Protein AF-A0A644Z937-F1 (afdb_monomer_lite)

Structure (mmCIF, N/CA/C/O backbone):
data_AF-A0A644Z937-F1
#
_entry.id   AF-A0A644Z937-F1
#
loop_
_atom_site.group_PDB
_atom_site.id
_atom_site.type_symbol
_atom_site.label_atom_id
_atom_site.label_alt_id
_atom_site.label_comp_id
_atom_site.label_asym_id
_atom_site.label_entity_id
_atom_site.label_seq_id
_atom_site.pdbx_PDB_ins_code
_atom_site.Cartn_x
_atom_site.Cartn_y
_atom_site.Cartn_z
_atom_site.occupancy
_atom_site.B_iso_or_equiv
_atom_site.auth_seq_id
_atom_site.auth_comp_id
_atom_site.auth_asym_id
_atom_site.auth_atom_id
_atom_site.pdbx_PDB_model_num
ATOM 1 N N . MET A 1 1 ? 5.497 -14.936 5.639 1.00 63.88 1 MET A N 1
ATOM 2 C CA . MET A 1 1 ? 6.958 -14.818 5.425 1.00 63.88 1 MET A CA 1
ATOM 3 C C . MET A 1 1 ? 7.386 -15.350 4.060 1.00 63.88 1 MET A C 1
ATOM 5 O O . MET A 1 1 ? 8.000 -14.589 3.331 1.00 63.88 1 MET A O 1
ATOM 9 N N . VAL A 1 2 ? 6.990 -16.565 3.653 1.00 82.31 2 VAL A N 1
ATOM 10 C CA . VAL A 1 2 ? 7.302 -17.110 2.307 1.00 82.31 2 VAL A CA 1
ATOM 11 C C . VAL A 1 2 ? 6.847 -16.187 1.164 1.00 82.31 2 VAL A C 1
ATOM 13 O O . VAL A 1 2 ? 7.644 -15.855 0.298 1.00 82.31 2 VAL A O 1
ATOM 16 N N . LEU A 1 3 ? 5.605 -15.688 1.210 1.00 84.06 3 LEU A N 1
ATOM 17 C CA . LEU A 1 3 ? 5.072 -14.763 0.193 1.00 84.06 3 LEU A CA 1
ATOM 18 C C . LEU A 1 3 ? 5.856 -13.448 0.082 1.00 84.06 3 LEU A C 1
ATOM 20 O O . LEU A 1 3 ? 6.024 -12.925 -1.012 1.00 84.06 3 LEU A O 1
ATOM 24 N N . PHE A 1 4 ? 6.360 -12.933 1.206 1.00 83.56 4 PHE A N 1
ATOM 25 C CA . PHE A 1 4 ? 7.170 -11.717 1.217 1.00 83.56 4 PHE A CA 1
ATOM 26 C C . PHE A 1 4 ? 8.529 -11.961 0.551 1.00 83.56 4 PHE A C 1
ATOM 28 O O . PHE A 1 4 ? 8.948 -11.175 -0.290 1.00 83.56 4 PHE A O 1
ATOM 35 N N . GLY A 1 5 ? 9.180 -13.089 0.859 1.00 85.44 5 GLY A N 1
ATOM 36 C CA . GLY A 1 5 ? 10.427 -13.485 0.198 1.00 85.44 5 GLY A CA 1
ATOM 37 C C . GLY A 1 5 ? 10.260 -13.681 -1.311 1.00 85.44 5 GLY A C 1
ATOM 38 O O . GLY A 1 5 ? 11.086 -13.203 -2.082 1.00 85.44 5 GLY A O 1
ATOM 39 N N . LEU A 1 6 ? 9.157 -14.306 -1.740 1.00 88.75 6 LEU A N 1
ATOM 40 C CA . LEU A 1 6 ? 8.825 -14.456 -3.161 1.00 88.75 6 LEU A CA 1
ATOM 41 C C . LEU A 1 6 ? 8.582 -13.107 -3.847 1.00 88.75 6 LEU A C 1
ATOM 43 O O . LEU A 1 6 ? 9.070 -12.899 -4.953 1.00 88.75 6 LEU A O 1
ATOM 47 N N . ALA A 1 7 ? 7.879 -12.179 -3.192 1.00 87.75 7 ALA A N 1
ATOM 48 C CA . ALA A 1 7 ? 7.661 -10.838 -3.729 1.00 87.75 7 ALA A CA 1
ATOM 49 C C . ALA A 1 7 ? 8.976 -10.059 -3.872 1.00 87.75 7 ALA A C 1
ATOM 51 O O . ALA A 1 7 ? 9.194 -9.418 -4.894 1.00 87.75 7 ALA A O 1
ATOM 52 N N . VAL A 1 8 ? 9.887 -10.150 -2.898 1.00 89.00 8 VAL A N 1
ATOM 53 C CA . VAL A 1 8 ? 11.214 -9.521 -2.998 1.00 89.00 8 VAL A CA 1
ATOM 54 C C . VAL A 1 8 ? 12.028 -10.139 -4.136 1.00 89.00 8 VAL A C 1
ATOM 56 O O . VAL A 1 8 ? 12.614 -9.403 -4.926 1.00 89.00 8 VAL A O 1
ATOM 59 N N . ALA A 1 9 ? 12.028 -11.468 -4.266 1.00 88.12 9 ALA A N 1
ATOM 60 C CA . ALA A 1 9 ? 12.714 -12.153 -5.361 1.00 88.12 9 ALA A CA 1
ATOM 61 C C . ALA A 1 9 ? 12.158 -11.733 -6.733 1.00 88.12 9 ALA A C 1
ATOM 63 O O . ALA A 1 9 ? 12.929 -11.413 -7.635 1.00 88.12 9 AL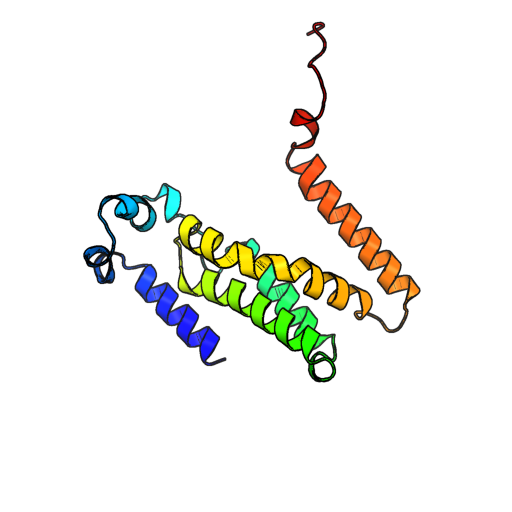A A O 1
ATOM 64 N N . ALA A 1 10 ? 10.830 -11.658 -6.870 1.00 87.25 10 ALA A N 1
ATOM 65 C CA . ALA A 1 10 ? 10.179 -11.138 -8.070 1.00 87.25 10 ALA A CA 1
ATOM 66 C C . ALA A 1 10 ? 10.580 -9.679 -8.346 1.00 87.25 10 ALA A C 1
ATOM 68 O O . ALA A 1 10 ? 10.939 -9.357 -9.474 1.00 87.25 10 ALA A O 1
ATOM 69 N N . GLY A 1 11 ? 10.621 -8.829 -7.316 1.00 85.81 11 GLY A N 1
ATOM 70 C CA . GLY A 1 11 ? 11.067 -7.438 -7.418 1.00 85.81 11 GLY A CA 1
ATOM 71 C C . GLY A 1 11 ? 12.496 -7.293 -7.939 1.00 85.81 11 GLY A C 1
ATOM 72 O O . GLY A 1 11 ? 12.749 -6.427 -8.773 1.00 85.81 11 GLY A O 1
ATOM 73 N N . ILE A 1 12 ? 13.417 -8.163 -7.513 1.00 87.25 12 ILE A N 1
ATOM 74 C CA . ILE A 1 12 ? 14.802 -8.191 -8.014 1.00 87.25 12 ILE A CA 1
ATOM 75 C C . ILE A 1 12 ? 14.836 -8.574 -9.500 1.00 87.25 12 ILE A C 1
ATOM 77 O O . ILE A 1 12 ? 15.520 -7.920 -10.284 1.00 87.25 12 ILE A O 1
ATOM 81 N N . VAL A 1 13 ? 14.073 -9.592 -9.909 1.00 86.31 13 VAL A N 1
ATOM 82 C CA . VAL A 1 13 ? 13.985 -10.013 -11.321 1.00 86.31 13 VAL A CA 1
ATOM 83 C C . VAL A 1 13 ? 13.397 -8.899 -12.189 1.00 86.31 13 VAL A C 1
ATOM 85 O O . VAL A 1 13 ? 13.904 -8.618 -13.273 1.00 86.31 13 VAL A O 1
ATOM 88 N N . VAL A 1 14 ? 12.361 -8.222 -11.698 1.00 86.12 14 VAL A N 1
ATOM 89 C CA . VAL A 1 14 ? 11.676 -7.132 -12.403 1.00 86.12 14 VAL A CA 1
ATOM 90 C C . VAL A 1 14 ? 12.568 -5.890 -12.567 1.00 86.12 14 VAL A C 1
ATOM 92 O O . VAL A 1 14 ? 12.375 -5.110 -13.492 1.00 86.12 14 VAL A O 1
ATOM 95 N N . GLN A 1 15 ? 13.607 -5.714 -11.747 1.00 83.81 15 GLN A N 1
ATOM 96 C CA . GLN A 1 15 ? 14.604 -4.655 -11.966 1.00 83.81 15 GLN A CA 1
ATOM 97 C C . GLN A 1 15 ? 15.530 -4.924 -13.164 1.00 83.81 15 GLN A C 1
ATOM 99 O O . GLN A 1 15 ? 16.238 -4.016 -13.597 1.00 83.81 15 GLN A O 1
ATOM 104 N N . MET A 1 16 ? 15.522 -6.138 -13.725 1.00 86.69 16 MET A N 1
ATOM 105 C CA . MET A 1 16 ? 16.310 -6.529 -14.894 1.00 86.69 16 MET A CA 1
ATOM 106 C C . MET A 1 16 ? 15.403 -6.703 -16.127 1.00 86.69 16 MET A C 1
ATOM 108 O O . MET A 1 16 ? 15.071 -7.833 -16.497 1.00 86.69 16 MET A O 1
ATOM 112 N N . PRO A 1 17 ? 15.017 -5.612 -16.820 1.00 80.25 17 PRO A N 1
ATOM 113 C CA . PRO A 1 17 ? 14.045 -5.667 -17.914 1.00 80.25 17 PRO A CA 1
ATOM 114 C C . PRO A 1 17 ? 14.454 -6.590 -19.068 1.00 80.25 17 PRO A C 1
ATOM 116 O O . PRO A 1 17 ? 13.597 -7.181 -19.724 1.00 80.25 17 PRO A O 1
ATOM 119 N N . GLN A 1 18 ? 15.755 -6.811 -19.274 1.00 82.25 18 GLN A N 1
ATOM 120 C CA . GLN A 1 18 ? 16.261 -7.720 -20.309 1.00 82.25 18 GLN A CA 1
ATOM 121 C C . GLN A 1 18 ? 15.747 -9.165 -20.176 1.00 82.25 18 GLN A C 1
ATOM 123 O O . GLN A 1 18 ? 15.689 -9.881 -21.171 1.00 82.25 18 GLN A O 1
ATOM 128 N N . LEU A 1 19 ? 15.332 -9.592 -18.978 1.00 84.00 19 LEU A N 1
AT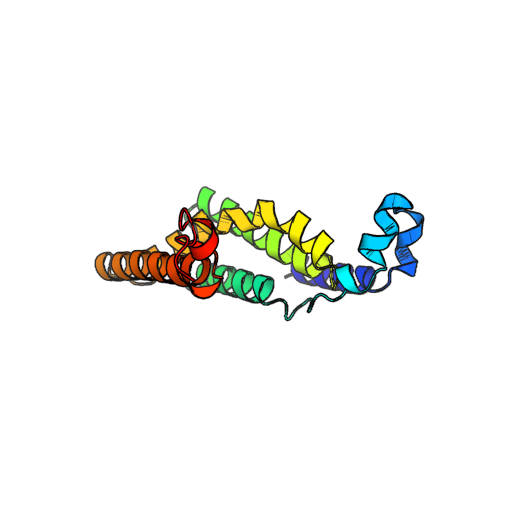OM 129 C CA . LEU A 1 19 ? 14.864 -10.958 -18.727 1.00 84.00 19 LEU A CA 1
ATOM 130 C C . LEU A 1 19 ? 13.433 -11.225 -19.219 1.00 84.00 19 LEU A C 1
ATOM 132 O O . LEU A 1 19 ? 13.078 -12.380 -19.454 1.00 84.00 19 LEU A O 1
ATOM 136 N N . TYR A 1 20 ? 12.601 -10.189 -19.369 1.00 83.94 20 TYR A N 1
ATOM 137 C CA . TYR A 1 20 ? 11.162 -10.354 -19.627 1.00 83.94 20 TYR A CA 1
ATOM 138 C C . TYR A 1 20 ? 10.593 -9.424 -20.705 1.00 83.94 20 TYR A C 1
ATOM 140 O O . TYR A 1 20 ? 9.446 -9.606 -21.111 1.00 83.94 20 TYR A O 1
ATOM 148 N N . LEU A 1 21 ? 11.366 -8.452 -21.205 1.00 82.94 21 LEU A N 1
ATOM 149 C CA . LEU A 1 21 ? 10.907 -7.527 -22.249 1.00 82.94 21 LEU A CA 1
ATOM 150 C C . LEU A 1 21 ? 10.404 -8.233 -23.514 1.00 82.94 21 LEU A C 1
ATOM 152 O O . LEU A 1 21 ? 9.509 -7.716 -24.165 1.00 82.94 21 LEU A O 1
ATOM 156 N N . TRP A 1 22 ? 10.916 -9.427 -23.820 1.00 83.88 22 TRP A N 1
ATOM 157 C CA . TRP A 1 22 ? 10.487 -10.239 -24.963 1.00 83.88 22 TRP A CA 1
ATOM 158 C C . TRP A 1 22 ? 9.018 -10.700 -24.894 1.00 83.88 22 TRP A C 1
ATOM 160 O O . TRP A 1 22 ? 8.441 -11.045 -25.921 1.00 83.88 22 TRP A O 1
ATOM 170 N N . VAL A 1 23 ? 8.406 -10.710 -23.703 1.00 85.88 23 VAL A N 1
ATOM 171 C CA . VAL A 1 23 ? 6.984 -11.057 -23.495 1.00 85.88 23 VAL A CA 1
ATOM 172 C C . VAL A 1 23 ? 6.085 -9.820 -23.572 1.00 85.88 23 VAL A C 1
ATOM 174 O O . VAL A 1 23 ? 4.872 -9.933 -23.753 1.00 85.88 23 VAL A O 1
ATOM 177 N N . VAL A 1 24 ? 6.649 -8.626 -23.394 1.00 83.56 24 VAL A N 1
ATOM 178 C CA . VAL A 1 24 ? 5.882 -7.383 -23.297 1.00 83.56 24 VAL A CA 1
ATOM 179 C C . VAL A 1 24 ? 5.616 -6.847 -24.706 1.00 83.56 24 VAL A C 1
ATOM 181 O O . VAL A 1 24 ? 6.566 -6.643 -25.454 1.00 83.56 24 VAL A O 1
ATOM 184 N N . PRO A 1 25 ? 4.356 -6.554 -25.082 1.00 86.44 25 PRO A N 1
ATOM 185 C CA . PRO A 1 25 ? 4.078 -5.945 -26.378 1.00 86.44 25 PRO A CA 1
ATOM 186 C C . PRO A 1 25 ? 4.790 -4.593 -26.517 1.00 86.44 25 PRO A C 1
ATOM 188 O O . PRO A 1 25 ? 4.756 -3.785 -25.585 1.00 86.44 25 PRO A O 1
ATOM 191 N N . ASP A 1 26 ? 5.352 -4.303 -27.693 1.00 83.06 26 ASP A N 1
ATOM 192 C CA . ASP A 1 26 ? 6.215 -3.131 -27.937 1.00 83.06 26 ASP A CA 1
ATOM 193 C C . ASP A 1 26 ? 5.589 -1.796 -27.509 1.00 83.06 26 ASP A C 1
ATOM 195 O O . ASP A 1 26 ? 6.262 -0.913 -26.977 1.00 83.06 26 ASP A O 1
ATOM 199 N N . ARG A 1 27 ? 4.264 -1.662 -27.653 1.00 84.44 27 ARG A N 1
ATOM 200 C CA . ARG A 1 27 ? 3.510 -0.472 -27.223 1.00 84.44 27 ARG A CA 1
ATOM 201 C C . ARG A 1 27 ? 3.639 -0.184 -25.722 1.00 84.44 27 ARG A C 1
ATOM 203 O O . ARG A 1 27 ? 3.524 0.970 -25.314 1.00 84.44 27 ARG A O 1
ATOM 210 N N . TYR A 1 28 ? 3.846 -1.211 -24.902 1.00 82.62 28 TYR A N 1
ATOM 211 C CA . TYR A 1 28 ? 3.970 -1.098 -23.450 1.00 82.62 28 TYR A CA 1
ATOM 212 C C . TYR A 1 28 ? 5.416 -1.133 -22.959 1.00 82.62 28 TYR A C 1
ATOM 214 O O . TYR A 1 28 ? 5.644 -0.784 -21.803 1.00 82.62 28 TYR A O 1
ATOM 222 N N . ALA A 1 29 ? 6.390 -1.467 -23.812 1.00 81.75 29 ALA A N 1
ATOM 223 C CA . ALA A 1 29 ? 7.810 -1.490 -23.458 1.00 81.75 29 ALA A CA 1
ATOM 224 C C . ALA A 1 29 ? 8.302 -0.205 -22.754 1.00 81.75 29 ALA A C 1
ATOM 226 O O . ALA A 1 29 ? 9.031 -0.332 -21.766 1.00 81.75 29 ALA A O 1
ATOM 227 N N . PRO A 1 30 ? 7.854 1.018 -23.128 1.00 83.44 30 PRO A N 1
ATOM 228 C CA . PRO A 1 30 ? 8.248 2.237 -22.422 1.00 83.44 30 PRO A CA 1
ATOM 229 C C . PRO A 1 30 ? 7.899 2.246 -20.928 1.00 83.44 30 PRO A C 1
ATOM 231 O O . PRO A 1 30 ? 8.638 2.839 -20.151 1.00 83.44 30 PRO A O 1
ATOM 234 N N . TYR A 1 31 ? 6.830 1.567 -20.491 1.00 80.88 31 TYR A N 1
ATOM 235 C CA . TYR A 1 31 ? 6.473 1.475 -19.065 1.00 80.88 31 TYR A CA 1
ATOM 236 C C . TYR A 1 31 ? 7.467 0.648 -18.238 1.00 80.88 31 TYR A C 1
ATOM 238 O O . TYR A 1 31 ? 7.468 0.752 -17.014 1.00 80.88 31 TYR A O 1
ATOM 246 N N . PHE A 1 32 ? 8.302 -0.161 -18.896 1.00 82.44 32 PHE A N 1
ATOM 247 C CA . PHE A 1 32 ? 9.285 -1.041 -18.264 1.00 82.44 32 PHE A CA 1
ATOM 248 C C . PHE A 1 32 ? 10.731 -0.567 -18.473 1.00 82.44 32 PHE A C 1
ATOM 250 O O . PHE A 1 32 ? 11.630 -1.091 -17.823 1.00 82.44 32 PHE A O 1
ATOM 257 N N . THR A 1 33 ? 10.970 0.408 -19.357 1.00 80.88 33 THR A N 1
ATOM 258 C CA . THR A 1 33 ? 12.325 0.869 -19.719 1.00 80.88 33 THR A CA 1
ATOM 259 C C . THR A 1 33 ? 12.556 2.361 -19.522 1.00 80.88 33 THR A C 1
ATOM 261 O O . THR A 1 33 ? 13.693 2.764 -19.285 1.00 80.88 33 THR A O 1
ATOM 264 N N . ASN A 1 34 ? 11.519 3.198 -19.604 1.00 82.12 34 ASN A N 1
ATOM 265 C CA . ASN A 1 34 ? 11.682 4.643 -19.498 1.00 82.12 34 ASN A CA 1
ATOM 266 C C . ASN A 1 34 ? 11.896 5.056 -18.025 1.00 82.12 34 ASN A C 1
ATOM 268 O O . ASN A 1 34 ? 11.019 4.778 -17.200 1.00 82.12 34 ASN A O 1
ATOM 272 N N . PRO A 1 35 ? 12.984 5.787 -17.699 1.00 79.00 35 PRO A N 1
ATOM 273 C CA . PRO A 1 35 ? 13.263 6.295 -16.351 1.00 79.00 35 PRO A CA 1
ATOM 274 C C . PRO A 1 35 ? 12.111 7.076 -15.709 1.00 79.00 35 PRO A C 1
ATOM 276 O O . PRO A 1 35 ? 11.955 7.049 -14.491 1.00 79.00 35 PRO A O 1
ATOM 279 N N . ALA A 1 36 ? 11.264 7.727 -16.512 1.00 77.38 36 ALA A N 1
ATOM 280 C CA . ALA A 1 36 ? 10.081 8.433 -16.021 1.00 77.38 36 ALA A CA 1
ATOM 281 C C . ALA A 1 36 ? 9.054 7.503 -15.341 1.00 77.38 36 ALA A C 1
ATOM 283 O O . ALA A 1 36 ? 8.308 7.949 -14.473 1.00 77.38 36 ALA A O 1
ATOM 284 N N . TYR A 1 37 ? 9.017 6.218 -15.711 1.00 76.12 37 TYR A N 1
ATOM 285 C CA . TYR A 1 37 ? 8.105 5.210 -15.152 1.00 76.12 37 TYR A CA 1
ATOM 286 C C . TYR A 1 37 ? 8.816 4.190 -14.244 1.00 76.12 37 TYR A C 1
ATOM 288 O O . TYR A 1 37 ? 8.159 3.522 -13.440 1.00 76.12 37 TYR A O 1
ATOM 296 N N . THR A 1 38 ? 10.147 4.087 -14.347 1.00 76.44 38 THR A N 1
ATOM 297 C CA . THR A 1 38 ? 10.998 3.148 -13.596 1.00 76.44 38 THR A CA 1
ATOM 298 C C . THR A 1 38 ? 11.834 3.801 -12.487 1.00 76.44 38 THR A C 1
ATOM 300 O O . THR A 1 38 ? 12.671 3.139 -11.882 1.00 76.44 38 THR A O 1
ATOM 303 N N . GLY A 1 39 ? 11.601 5.080 -12.177 1.00 72.81 39 GLY A N 1
ATOM 304 C CA . GLY A 1 39 ? 12.285 5.831 -11.112 1.00 72.81 39 GLY A CA 1
ATOM 305 C C . GLY A 1 39 ? 11.710 5.654 -9.698 1.00 72.81 39 GLY A C 1
ATOM 306 O O . GLY A 1 39 ? 11.902 6.520 -8.845 1.00 72.81 39 GLY A O 1
ATOM 307 N N . GLY A 1 40 ? 10.953 4.586 -9.434 1.00 73.75 40 GLY A N 1
ATOM 308 C CA . GLY A 1 40 ? 10.359 4.340 -8.120 1.00 73.75 40 GLY A CA 1
ATOM 309 C C . GLY A 1 40 ? 11.394 4.001 -7.048 1.00 73.75 40 GLY A C 1
ATOM 310 O O . GLY A 1 40 ? 12.367 3.307 -7.314 1.00 73.75 40 GLY A O 1
ATOM 311 N N . GLN A 1 41 ? 11.139 4.410 -5.802 1.00 81.00 41 GLN A N 1
ATOM 312 C CA . GLN A 1 41 ? 12.012 4.128 -4.650 1.00 81.00 41 GLN A CA 1
ATOM 313 C C . GLN A 1 41 ? 11.859 2.698 -4.073 1.00 81.00 41 GLN A C 1
ATOM 315 O O . GLN A 1 41 ? 12.320 2.429 -2.967 1.00 81.00 41 GLN A O 1
ATOM 320 N N . T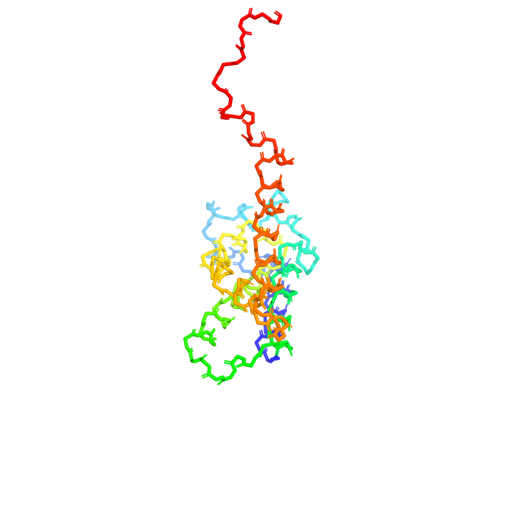RP A 1 42 ? 11.200 1.784 -4.799 1.00 85.38 42 TRP A N 1
ATOM 321 C CA . TRP A 1 42 ? 10.909 0.389 -4.420 1.00 85.38 42 TRP A CA 1
ATOM 322 C C . TRP A 1 42 ? 10.528 0.188 -2.944 1.00 85.38 42 TRP A C 1
ATOM 324 O O . TRP A 1 42 ? 9.408 0.517 -2.562 1.00 85.38 42 TRP A O 1
ATOM 334 N N . LEU A 1 43 ? 11.439 -0.331 -2.109 1.00 85.25 43 LEU A N 1
ATOM 335 C CA . LEU A 1 43 ? 11.195 -0.592 -0.682 1.00 85.25 43 LEU A CA 1
ATOM 336 C C . LEU A 1 43 ? 11.043 0.685 0.153 1.00 85.25 43 LEU A C 1
ATOM 338 O O . LEU A 1 43 ? 10.379 0.664 1.186 1.00 85.25 43 LEU A O 1
ATOM 342 N N . LEU A 1 44 ? 11.637 1.788 -0.297 1.00 84.38 44 LEU A N 1
ATOM 343 C CA . LEU A 1 44 ? 11.517 3.107 0.323 1.00 84.38 44 LEU A CA 1
ATOM 344 C C . LEU A 1 44 ? 10.332 3.904 -0.233 1.00 84.38 44 LEU A C 1
ATOM 346 O O . LEU A 1 44 ? 10.176 5.075 0.098 1.00 84.38 44 LEU A O 1
ATOM 350 N N . ASN A 1 45 ? 9.482 3.290 -1.061 1.00 82.50 45 ASN A N 1
ATOM 351 C CA . ASN A 1 45 ? 8.272 3.942 -1.533 1.00 82.50 45 ASN A CA 1
ATOM 352 C C . ASN A 1 45 ? 7.401 4.350 -0.322 1.00 82.50 45 ASN A C 1
ATOM 354 O O . ASN A 1 45 ? 6.990 3.474 0.446 1.00 82.50 45 ASN A O 1
ATOM 358 N N . PRO A 1 46 ? 7.079 5.646 -0.152 1.00 80.19 46 PRO A N 1
ATOM 359 C CA . PRO A 1 46 ? 6.323 6.128 1.004 1.00 80.19 46 PRO A CA 1
ATOM 360 C C . PRO A 1 46 ? 4.952 5.453 1.130 1.00 80.19 46 PRO A C 1
ATOM 362 O O . PRO A 1 46 ? 4.501 5.174 2.239 1.00 80.19 46 PRO A O 1
ATOM 365 N N . VAL A 1 47 ? 4.321 5.111 0.001 1.00 82.69 47 VAL A N 1
ATOM 366 C CA . VAL A 1 47 ? 3.039 4.396 -0.024 1.00 82.69 47 VAL A CA 1
ATOM 367 C C . VAL A 1 47 ? 3.201 2.976 0.514 1.00 82.69 47 VAL A C 1
ATOM 369 O O . VAL A 1 47 ? 2.395 2.532 1.327 1.00 82.69 47 VAL A O 1
ATOM 372 N N . LEU A 1 48 ? 4.262 2.270 0.114 1.00 85.44 48 LEU A N 1
ATOM 373 C CA . LEU A 1 48 ? 4.539 0.921 0.609 1.00 85.44 48 LEU A CA 1
ATOM 374 C C . LEU A 1 48 ? 4.820 0.935 2.116 1.00 85.44 48 LEU A C 1
ATOM 376 O O . LEU A 1 48 ? 4.291 0.100 2.847 1.00 85.44 48 LEU A O 1
ATOM 380 N N . LEU A 1 49 ? 5.628 1.888 2.584 1.00 84.75 49 LEU A N 1
ATOM 381 C CA . LEU A 1 49 ? 5.959 2.031 4.002 1.00 84.75 49 LEU A CA 1
ATOM 382 C C . LEU A 1 49 ? 4.707 2.276 4.846 1.00 84.75 49 LEU A C 1
ATOM 384 O O . LEU A 1 49 ? 4.525 1.623 5.873 1.00 84.75 49 LEU A O 1
ATOM 388 N N . MET A 1 50 ? 3.821 3.161 4.388 1.00 85.88 50 MET A N 1
ATOM 389 C CA . MET A 1 50 ? 2.534 3.410 5.034 1.00 85.88 50 MET A CA 1
ATOM 390 C C . MET A 1 50 ? 1.677 2.140 5.088 1.00 85.88 50 MET A C 1
ATOM 392 O O . MET A 1 50 ? 1.177 1.786 6.157 1.00 85.88 50 MET A O 1
ATOM 396 N N . GLN A 1 51 ? 1.558 1.412 3.973 1.00 87.12 51 GLN A N 1
ATOM 397 C CA . GLN A 1 51 ? 0.763 0.184 3.930 1.00 87.12 51 GLN A CA 1
ATOM 398 C C . GLN A 1 51 ? 1.305 -0.900 4.863 1.00 87.12 51 GLN A C 1
ATOM 400 O O . GLN A 1 51 ? 0.540 -1.538 5.588 1.00 87.12 51 GLN A O 1
ATOM 405 N N . LEU A 1 52 ? 2.626 -1.086 4.897 1.00 88.94 52 LEU A N 1
ATOM 406 C CA . LEU A 1 52 ? 3.264 -2.029 5.811 1.00 88.94 52 LEU A CA 1
ATOM 407 C C . LEU A 1 52 ? 3.071 -1.607 7.271 1.00 88.94 52 LEU A C 1
ATOM 409 O O . LEU A 1 52 ? 2.804 -2.467 8.108 1.00 88.94 52 LEU A O 1
ATOM 413 N N . LEU A 1 53 ? 3.140 -0.311 7.584 1.00 87.00 53 LEU A N 1
ATOM 414 C CA . LEU A 1 53 ? 2.891 0.202 8.932 1.00 87.00 53 LEU A CA 1
ATOM 415 C C . LEU A 1 53 ? 1.460 -0.105 9.383 1.00 87.00 53 LEU A C 1
ATOM 417 O O . LEU A 1 53 ? 1.273 -0.652 10.469 1.00 87.00 53 LEU A O 1
ATOM 421 N N . ILE A 1 54 ? 0.457 0.177 8.549 1.00 85.38 54 ILE A N 1
ATOM 422 C CA . ILE A 1 54 ? -0.951 -0.113 8.856 1.00 85.38 54 ILE A CA 1
ATOM 423 C C . ILE A 1 54 ? -1.173 -1.625 8.983 1.00 85.38 54 ILE A C 1
ATOM 425 O O . ILE A 1 54 ? -1.845 -2.081 9.912 1.00 85.38 54 ILE A O 1
ATOM 429 N N . PHE A 1 55 ? -0.571 -2.422 8.098 1.00 88.00 55 PHE A N 1
ATOM 430 C CA . PHE A 1 55 ? -0.657 -3.880 8.135 1.00 88.00 55 PHE A CA 1
ATOM 431 C C . PHE A 1 55 ? -0.046 -4.468 9.419 1.00 88.00 55 PHE A C 1
ATOM 433 O O . PHE A 1 55 ? -0.707 -5.204 10.150 1.00 88.00 55 PHE A O 1
ATOM 440 N N . PHE A 1 56 ? 1.196 -4.126 9.759 1.00 86.25 56 PHE A N 1
ATOM 441 C CA . PHE A 1 56 ? 1.822 -4.633 10.982 1.00 86.25 56 PHE A CA 1
ATOM 442 C C . PHE A 1 56 ? 1.181 -4.051 12.245 1.00 86.25 56 PHE A C 1
ATOM 444 O O . PHE A 1 56 ? 0.999 -4.778 13.220 1.00 86.25 56 PHE A O 1
ATOM 451 N N . GLY A 1 57 ? 0.775 -2.780 12.222 1.00 83.44 57 GLY A N 1
ATOM 452 C CA . GLY A 1 57 ? 0.043 -2.147 13.316 1.00 83.44 57 GLY A CA 1
ATOM 453 C C . GLY A 1 57 ? -1.258 -2.885 13.619 1.00 83.44 57 GLY A C 1
ATOM 454 O O . GLY A 1 57 ? -1.514 -3.270 14.760 1.00 83.44 57 GLY A O 1
ATOM 455 N N . THR A 1 58 ? -2.053 -3.193 12.597 1.00 82.44 58 THR A N 1
ATOM 456 C CA . THR A 1 58 ? -3.270 -3.991 12.791 1.00 82.44 58 THR A CA 1
ATOM 457 C C . THR A 1 58 ? -2.964 -5.382 13.325 1.00 82.44 58 THR A C 1
ATOM 459 O O . THR A 1 58 ? -3.621 -5.815 14.272 1.00 82.44 58 THR A O 1
ATOM 462 N N . LEU A 1 59 ? -1.955 -6.068 12.793 1.00 82.88 59 LEU A N 1
ATOM 463 C CA . LEU A 1 59 ? -1.602 -7.419 13.226 1.00 82.88 59 LEU A CA 1
ATOM 464 C C . LEU A 1 59 ? -1.134 -7.485 14.691 1.00 82.88 59 LEU A C 1
ATOM 466 O O . LEU A 1 59 ? -1.424 -8.468 15.371 1.00 82.88 59 LEU A O 1
ATOM 470 N N . LEU A 1 60 ? -0.437 -6.454 15.181 1.00 81.06 60 LEU A N 1
ATOM 471 C CA . LEU A 1 60 ? 0.089 -6.394 16.550 1.00 81.06 60 LEU A CA 1
ATOM 472 C C . LEU A 1 60 ? -0.952 -5.939 17.580 1.00 81.06 60 LEU A C 1
ATOM 474 O O . LEU A 1 60 ? -1.007 -6.493 18.676 1.00 81.06 60 LEU A O 1
ATOM 478 N N . PHE A 1 61 ? -1.769 -4.935 17.249 1.00 74.81 61 PHE A N 1
ATOM 479 C CA . PHE A 1 61 ? -2.661 -4.289 18.220 1.00 74.81 61 PHE A CA 1
ATOM 480 C C . PHE A 1 61 ? -4.111 -4.776 18.160 1.00 74.81 61 PHE A C 1
ATOM 482 O O . PHE A 1 61 ? -4.867 -4.537 19.100 1.00 74.81 61 PHE A O 1
ATOM 489 N N . THR A 1 62 ? -4.525 -5.478 17.099 1.00 71.81 62 THR A N 1
ATOM 490 C CA . THR A 1 62 ? -5.907 -5.964 16.968 1.00 71.81 62 THR A CA 1
ATOM 491 C C . THR A 1 62 ? -5.986 -7.485 16.930 1.00 71.81 62 THR A C 1
ATOM 493 O O . THR A 1 62 ? -5.133 -8.178 16.381 1.00 71.81 62 THR A O 1
ATOM 496 N N . ASN A 1 63 ? -7.047 -8.044 17.518 1.00 67.19 63 ASN A N 1
ATOM 497 C CA . ASN A 1 63 ? -7.263 -9.491 17.567 1.00 67.19 63 ASN A CA 1
ATOM 498 C C . ASN A 1 63 ? -7.945 -9.980 16.273 1.00 67.19 63 ASN A C 1
ATOM 500 O O . ASN A 1 63 ? -9.055 -10.512 16.294 1.00 67.19 63 ASN A O 1
ATOM 504 N N . ILE A 1 64 ? -7.272 -9.762 15.135 1.00 63.09 64 ILE A N 1
ATOM 505 C CA . ILE A 1 64 ? -7.751 -10.026 13.759 1.00 63.09 64 ILE A CA 1
ATOM 506 C C . ILE A 1 64 ? -8.284 -11.451 13.599 1.00 63.09 64 ILE A C 1
ATOM 508 O O . ILE A 1 64 ? -9.208 -11.701 12.833 1.00 63.09 64 ILE A O 1
ATOM 512 N N . ARG A 1 65 ? -7.721 -12.401 14.355 1.00 62.25 65 ARG A N 1
ATOM 513 C CA . ARG A 1 65 ? -8.041 -13.831 14.260 1.00 62.25 65 ARG A CA 1
ATOM 514 C C . ARG A 1 65 ? -9.501 -14.171 14.569 1.00 62.25 65 ARG A C 1
ATOM 516 O O . ARG A 1 65 ? -9.920 -15.268 14.218 1.00 62.25 65 ARG A O 1
ATOM 523 N N . LYS A 1 66 ? -10.250 -13.278 15.223 1.00 66.88 66 LYS A N 1
ATOM 524 C CA . LYS A 1 66 ? -11.639 -13.531 15.630 1.00 66.88 66 LYS A CA 1
ATOM 525 C C . LYS A 1 66 ? -12.684 -13.172 14.570 1.00 66.88 66 LYS A C 1
ATOM 527 O O . LYS A 1 66 ? -13.786 -13.699 14.652 1.00 66.88 66 LYS A O 1
ATOM 532 N N . ASP A 1 67 ? -12.356 -12.320 13.596 1.00 78.88 67 ASP A N 1
ATOM 533 C CA . ASP A 1 67 ? -13.290 -11.885 12.549 1.00 78.88 67 ASP A CA 1
ATOM 534 C C . ASP A 1 67 ? -12.779 -12.304 11.163 1.00 78.88 67 ASP A C 1
ATOM 536 O O . ASP A 1 67 ? -11.766 -11.815 10.657 1.00 78.88 67 ASP A O 1
ATOM 540 N N . GLU A 1 68 ? -13.490 -13.244 10.542 1.00 81.19 68 GLU A N 1
ATOM 541 C CA . GLU A 1 68 ? -13.124 -13.822 9.251 1.00 81.19 68 GLU A CA 1
ATOM 542 C C . GLU A 1 68 ? -13.237 -12.832 8.082 1.00 81.19 68 GLU A C 1
ATOM 544 O O . GLU A 1 68 ? -12.395 -12.845 7.174 1.00 81.19 68 GLU A O 1
ATOM 549 N N . LYS A 1 69 ? -14.227 -11.931 8.112 1.00 83.44 69 LYS A N 1
ATOM 550 C CA . LYS A 1 69 ? -14.397 -10.906 7.073 1.00 83.44 69 LYS A CA 1
ATOM 551 C C . LYS A 1 69 ? -13.266 -9.895 7.160 1.00 83.44 69 LYS A C 1
ATOM 553 O O . LYS A 1 69 ? -12.633 -9.586 6.152 1.00 83.44 69 LYS A O 1
ATOM 558 N N . TYR A 1 70 ? -12.950 -9.458 8.375 1.00 82.94 70 TYR A N 1
ATOM 559 C CA . TYR A 1 70 ? -11.846 -8.537 8.608 1.00 82.94 70 TYR A CA 1
ATOM 560 C C . TYR A 1 70 ? -10.492 -9.145 8.220 1.00 82.94 70 TYR A C 1
ATOM 562 O O . TYR A 1 70 ? -9.693 -8.501 7.542 1.00 82.94 70 TYR A O 1
ATOM 570 N N . ARG A 1 71 ? -10.257 -10.421 8.554 1.00 84.50 71 ARG A N 1
ATOM 571 C CA . ARG A 1 71 ? -9.064 -11.165 8.121 1.00 84.50 71 ARG A CA 1
ATOM 572 C C . ARG A 1 71 ? -8.924 -11.192 6.598 1.00 84.50 71 ARG A C 1
ATOM 574 O O . ARG A 1 71 ? -7.815 -11.068 6.087 1.00 84.50 71 ARG A O 1
ATOM 581 N N . THR A 1 72 ? -10.033 -11.333 5.877 1.00 86.81 72 THR A N 1
ATOM 582 C CA . THR A 1 72 ? -10.034 -11.331 4.408 1.00 86.81 72 THR A CA 1
ATOM 583 C C . THR A 1 72 ? -9.619 -9.968 3.856 1.00 86.81 72 THR A C 1
ATOM 585 O O . THR A 1 72 ? -8.705 -9.903 3.037 1.00 86.81 72 THR A O 1
ATOM 588 N N . TYR A 1 73 ? -10.204 -8.874 4.353 1.00 87.88 73 TYR A N 1
ATOM 589 C CA . TYR A 1 73 ? -9.820 -7.518 3.939 1.00 87.88 73 TYR A CA 1
ATOM 590 C C . TYR A 1 73 ? -8.370 -7.187 4.285 1.00 87.88 73 TYR A C 1
ATOM 592 O O . TYR A 1 73 ? -7.654 -6.614 3.470 1.00 87.88 73 TYR A O 1
ATOM 600 N N . HIS A 1 74 ? -7.911 -7.609 5.458 1.00 87.38 74 HIS A N 1
ATOM 601 C CA . HIS A 1 74 ? -6.533 -7.428 5.894 1.00 87.38 74 HIS A CA 1
ATOM 602 C C . HIS A 1 74 ? -5.529 -8.179 4.996 1.00 87.38 74 HIS A C 1
ATOM 604 O O . HIS A 1 74 ? -4.485 -7.634 4.641 1.00 87.38 74 HIS A O 1
ATOM 610 N N . ASN A 1 75 ? -5.864 -9.395 4.554 1.00 88.50 75 ASN A N 1
ATOM 611 C CA . ASN A 1 75 ? -5.041 -10.153 3.608 1.00 88.50 75 ASN A CA 1
ATOM 612 C C . ASN A 1 75 ? -5.052 -9.548 2.195 1.00 88.50 75 ASN A C 1
ATOM 614 O O . ASN A 1 75 ? -4.014 -9.526 1.537 1.00 88.50 75 ASN A O 1
ATOM 618 N N . LEU A 1 76 ? -6.201 -9.047 1.727 1.00 89.06 76 LEU A N 1
ATOM 619 C CA . LEU A 1 76 ? -6.294 -8.332 0.447 1.00 89.06 76 LEU A CA 1
ATOM 620 C C . LEU A 1 76 ? -5.464 -7.047 0.472 1.00 89.06 76 LEU A C 1
ATOM 622 O O . LEU A 1 76 ? -4.751 -6.758 -0.484 1.00 89.06 76 LEU A O 1
ATOM 626 N N . TYR A 1 77 ? -5.483 -6.326 1.591 1.00 89.50 77 TYR A N 1
ATOM 627 C CA . TYR A 1 77 ? -4.636 -5.157 1.792 1.00 89.50 77 TYR A CA 1
ATOM 628 C C . TYR A 1 77 ? -3.143 -5.515 1.760 1.00 89.50 77 TYR A C 1
ATOM 630 O O . TYR A 1 77 ? -2.360 -4.851 1.087 1.00 89.50 77 TYR A O 1
ATOM 638 N N . PHE A 1 78 ? -2.744 -6.625 2.392 1.00 89.94 78 PHE A N 1
ATOM 639 C CA . PHE A 1 78 ? -1.365 -7.120 2.317 1.00 89.94 78 PHE A CA 1
ATOM 640 C C . PHE A 1 78 ? -0.926 -7.463 0.891 1.00 89.94 78 PHE A C 1
ATOM 642 O O . PHE A 1 78 ? 0.228 -7.248 0.517 1.00 89.94 78 PHE A O 1
ATOM 649 N N . LEU A 1 79 ? -1.848 -7.977 0.075 1.00 89.44 79 LEU A N 1
ATOM 650 C CA . LEU A 1 79 ? -1.585 -8.291 -1.324 1.00 89.44 79 LEU A CA 1
ATOM 651 C C . LEU A 1 79 ? -1.238 -7.028 -2.129 1.00 89.44 79 LEU A C 1
ATOM 653 O O . LEU A 1 79 ? -0.358 -7.096 -2.985 1.00 89.44 79 LEU A O 1
ATOM 657 N N . ALA A 1 80 ? -1.820 -5.869 -1.797 1.00 88.25 80 ALA A N 1
ATOM 658 C CA . ALA A 1 80 ? -1.431 -4.580 -2.380 1.00 88.25 80 ALA A CA 1
ATOM 659 C C . ALA A 1 80 ? 0.062 -4.282 -2.162 1.00 88.25 80 ALA A C 1
ATOM 661 O O . ALA A 1 80 ? 0.778 -3.932 -3.102 1.00 88.25 80 ALA A O 1
ATOM 662 N N . SER A 1 81 ? 0.547 -4.485 -0.934 1.00 89.88 81 SER A N 1
ATOM 663 C CA . SER A 1 81 ? 1.951 -4.271 -0.580 1.00 89.88 81 SER A CA 1
ATOM 664 C C . SER A 1 81 ? 2.875 -5.293 -1.241 1.00 89.88 81 SER A C 1
ATOM 666 O O . SER A 1 81 ? 3.958 -4.935 -1.698 1.00 89.88 81 SER A O 1
ATOM 668 N N . LEU A 1 82 ? 2.447 -6.555 -1.357 1.00 90.44 82 LEU A N 1
ATOM 669 C CA . LEU A 1 82 ? 3.210 -7.581 -2.077 1.00 90.44 82 LEU A CA 1
ATOM 670 C C . LEU A 1 82 ? 3.355 -7.249 -3.564 1.00 90.44 82 LEU A C 1
ATOM 672 O O . LEU A 1 82 ? 4.439 -7.434 -4.107 1.00 90.44 82 LEU A O 1
ATOM 676 N N . ILE A 1 83 ? 2.305 -6.731 -4.208 1.00 87.88 83 ILE A N 1
ATOM 677 C CA . ILE A 1 83 ? 2.365 -6.262 -5.600 1.00 87.88 83 ILE A CA 1
ATOM 678 C C . ILE A 1 83 ? 3.380 -5.120 -5.724 1.00 87.88 83 ILE A C 1
ATOM 680 O O . ILE A 1 83 ? 4.262 -5.181 -6.575 1.00 87.88 83 ILE A O 1
ATOM 684 N N . LEU A 1 84 ? 3.319 -4.110 -4.852 1.00 87.50 84 LEU A N 1
ATOM 685 C CA . LEU A 1 84 ? 4.279 -2.997 -4.858 1.00 87.50 84 LEU A CA 1
ATOM 686 C C . LEU A 1 84 ? 5.733 -3.466 -4.694 1.00 87.50 84 LEU A C 1
ATOM 688 O O . LEU A 1 84 ? 6.619 -2.961 -5.379 1.00 87.50 84 LEU A O 1
ATOM 692 N N . ILE A 1 85 ? 5.980 -4.461 -3.838 1.00 90.00 85 ILE A N 1
ATOM 693 C CA . ILE A 1 85 ? 7.311 -5.061 -3.671 1.00 90.00 85 ILE A CA 1
ATOM 694 C C . ILE A 1 85 ? 7.711 -5.864 -4.917 1.00 90.00 85 ILE A C 1
ATOM 696 O O . ILE A 1 85 ? 8.841 -5.736 -5.387 1.00 90.00 85 ILE A O 1
ATOM 700 N N . ALA A 1 86 ? 6.801 -6.662 -5.476 1.00 88.19 86 ALA A N 1
ATOM 701 C CA . ALA A 1 86 ? 7.061 -7.504 -6.642 1.00 88.19 86 ALA A CA 1
ATOM 702 C C . ALA A 1 86 ? 7.349 -6.703 -7.918 1.00 88.19 86 ALA A C 1
ATOM 704 O O . ALA A 1 86 ? 8.108 -7.166 -8.763 1.00 88.19 86 ALA A O 1
ATOM 705 N N . PHE A 1 87 ? 6.787 -5.501 -8.054 1.00 87.88 87 PHE A N 1
ATOM 706 C CA . PHE A 1 87 ? 7.023 -4.634 -9.210 1.00 87.88 87 PHE A CA 1
ATOM 707 C C . PHE A 1 87 ? 8.208 -3.672 -9.050 1.00 87.88 87 PHE A C 1
ATOM 709 O O . PHE A 1 87 ? 8.467 -2.871 -9.947 1.00 87.88 87 PHE A O 1
ATOM 716 N N . GLY A 1 88 ? 8.994 -3.780 -7.976 1.00 84.56 88 GLY A N 1
ATOM 717 C CA . GLY A 1 88 ? 10.315 -3.158 -7.948 1.00 84.56 88 GLY A CA 1
ATOM 718 C C . GLY A 1 88 ? 10.279 -1.629 -8.058 1.00 84.56 88 GLY A C 1
ATOM 719 O O . GLY A 1 88 ? 9.485 -0.937 -7.417 1.00 84.56 88 GLY A O 1
ATOM 720 N N . ASN A 1 89 ? 11.143 -1.112 -8.934 1.00 84.12 89 ASN A N 1
ATOM 721 C CA . ASN A 1 89 ? 11.223 0.312 -9.260 1.00 84.12 89 ASN A CA 1
ATOM 722 C C . ASN A 1 89 ? 10.150 0.767 -10.273 1.00 84.12 89 ASN A C 1
ATOM 724 O O . ASN A 1 89 ? 10.078 1.958 -10.584 1.00 84.12 89 ASN A O 1
ATOM 728 N N . LEU A 1 90 ? 9.300 -0.131 -10.794 1.00 84.44 90 LEU A N 1
ATOM 729 C CA . LEU A 1 90 ? 8.244 0.220 -11.751 1.00 84.44 90 LEU A CA 1
ATOM 730 C C . LEU A 1 90 ? 7.054 0.846 -11.024 1.00 84.44 90 LEU A C 1
ATOM 732 O O . LEU A 1 90 ? 5.987 0.242 -10.886 1.00 84.44 90 LEU A O 1
ATOM 736 N N . ALA A 1 91 ? 7.236 2.086 -10.575 1.00 77.81 91 ALA A N 1
ATOM 737 C CA . ALA A 1 91 ? 6.262 2.829 -9.785 1.00 77.81 91 ALA A CA 1
ATOM 738 C C . ALA A 1 91 ? 4.886 2.894 -10.461 1.00 77.81 91 ALA A C 1
ATOM 740 O O . ALA A 1 91 ? 3.862 2.713 -9.806 1.00 77.81 91 ALA A O 1
ATOM 741 N N . THR A 1 92 ? 4.845 3.111 -11.778 1.00 82.19 92 THR A N 1
ATOM 742 C CA . THR A 1 92 ? 3.581 3.250 -12.512 1.00 82.19 92 THR A CA 1
ATOM 743 C C . THR A 1 92 ? 2.841 1.924 -12.666 1.00 82.19 92 THR A C 1
ATOM 745 O O . THR A 1 92 ? 1.625 1.885 -12.484 1.00 82.19 92 THR A O 1
ATOM 748 N N . VAL A 1 93 ? 3.547 0.837 -12.989 1.00 84.75 93 VAL A N 1
ATOM 749 C CA . VAL A 1 93 ? 2.930 -0.489 -13.170 1.00 84.75 93 VAL A CA 1
ATOM 750 C C . VAL A 1 93 ? 2.516 -1.059 -11.816 1.00 84.75 93 VAL A C 1
ATOM 752 O O . VAL A 1 93 ? 1.350 -1.405 -11.630 1.00 84.75 93 VAL A O 1
ATOM 755 N N . GLY A 1 94 ? 3.437 -1.064 -10.849 1.00 84.44 94 GLY A N 1
ATOM 756 C CA . GLY A 1 94 ? 3.176 -1.519 -9.488 1.00 84.44 94 GLY A CA 1
ATOM 757 C C . GLY A 1 94 ? 2.053 -0.728 -8.825 1.00 84.44 94 GLY A C 1
ATOM 758 O O . GLY A 1 94 ? 1.119 -1.330 -8.306 1.00 84.44 94 GLY A O 1
ATOM 759 N N . GLY A 1 95 ? 2.076 0.604 -8.932 1.00 83.94 95 GLY A N 1
ATOM 760 C CA . GLY A 1 95 ? 1.056 1.475 -8.344 1.00 83.94 95 GLY A CA 1
ATOM 761 C C . GLY A 1 95 ? -0.346 1.259 -8.918 1.00 83.94 95 GLY A C 1
ATOM 762 O O . GLY A 1 95 ? -1.320 1.217 -8.166 1.00 83.94 95 GLY A O 1
ATOM 763 N N . ARG A 1 96 ? -0.469 1.067 -10.239 1.00 87.19 96 ARG A N 1
ATOM 764 C CA . ARG A 1 96 ? -1.764 0.806 -10.895 1.00 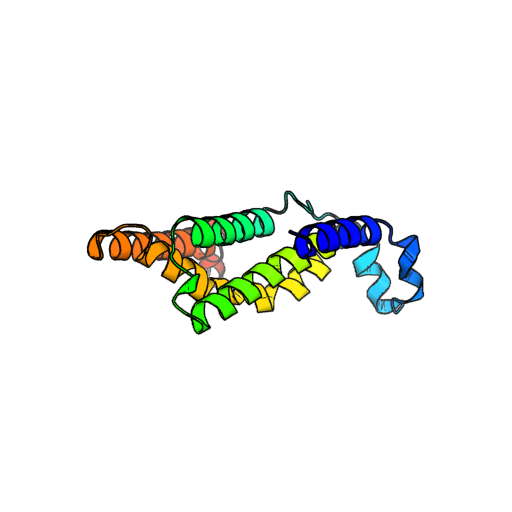87.19 96 ARG A CA 1
ATOM 765 C C . ARG A 1 96 ? -2.325 -0.575 -10.576 1.00 87.19 96 ARG A C 1
ATOM 767 O O . ARG A 1 96 ? -3.538 -0.726 -10.500 1.00 87.19 96 ARG A O 1
ATOM 774 N N . LEU A 1 97 ? -1.460 -1.571 -10.396 1.00 87.56 97 LEU A N 1
ATOM 775 C CA . LEU A 1 97 ? -1.878 -2.922 -10.022 1.00 87.56 97 LEU A CA 1
ATOM 776 C C . LEU A 1 97 ? -2.196 -3.035 -8.529 1.00 87.56 97 LEU A C 1
ATOM 778 O O . LEU A 1 97 ? -3.076 -3.803 -8.151 1.00 87.56 97 LEU A O 1
ATOM 782 N N . SER A 1 98 ? -1.514 -2.268 -7.675 1.00 87.62 98 SER A N 1
ATOM 783 C CA . SER A 1 98 ? -1.751 -2.286 -6.231 1.00 87.62 98 SER A CA 1
ATOM 784 C C . SER A 1 98 ? -2.963 -1.463 -5.807 1.00 87.62 98 SER A C 1
ATOM 786 O O . SER A 1 98 ? -3.558 -1.764 -4.776 1.00 87.62 98 SER A O 1
ATOM 788 N N . SER A 1 99 ? -3.335 -0.418 -6.556 1.00 86.56 99 SER A N 1
ATOM 789 C CA . SER A 1 99 ? -4.367 0.536 -6.130 1.00 86.56 99 SER A CA 1
ATOM 790 C C . SER A 1 99 ? -5.742 -0.082 -5.824 1.00 86.56 99 SER A C 1
ATOM 792 O O . SER A 1 99 ? -6.302 0.301 -4.797 1.00 86.56 99 SER A O 1
ATOM 794 N N . PRO A 1 100 ? -6.275 -1.076 -6.571 1.00 87.06 100 PRO A N 1
ATOM 795 C CA . PRO A 1 100 ? -7.577 -1.673 -6.248 1.00 87.06 100 PRO A CA 1
ATOM 796 C C . PRO A 1 100 ? -7.550 -2.504 -4.960 1.00 87.06 100 PRO A C 1
ATOM 798 O O . PRO A 1 100 ? -8.571 -2.704 -4.314 1.00 87.06 100 PRO A O 1
ATOM 801 N N . PHE A 1 101 ? -6.378 -3.012 -4.577 1.00 86.81 101 PHE A N 1
ATOM 802 C CA . PHE A 1 101 ? -6.200 -3.727 -3.316 1.00 86.81 101 PHE A CA 1
ATOM 803 C C . PHE A 1 101 ? -5.912 -2.755 -2.165 1.00 86.81 101 PHE A C 1
ATOM 805 O O . PHE A 1 101 ? -6.341 -2.978 -1.034 1.00 86.81 101 PHE A O 1
ATOM 812 N N . ALA A 1 102 ? -5.246 -1.636 -2.455 1.00 86.94 102 ALA A N 1
ATOM 813 C CA . ALA A 1 102 ? -4.993 -0.576 -1.489 1.00 86.94 102 ALA A CA 1
ATOM 814 C C . ALA A 1 102 ? -6.291 0.095 -1.009 1.00 86.94 102 ALA A C 1
ATOM 816 O O . ALA A 1 102 ? -6.348 0.533 0.132 1.00 86.94 102 ALA A O 1
ATOM 817 N N . THR A 1 103 ? -7.372 0.112 -1.797 1.00 87.50 103 THR A N 1
ATOM 818 C CA . THR A 1 103 ? -8.660 0.680 -1.348 1.00 87.50 103 THR A CA 1
ATOM 819 C C . THR A 1 103 ? -9.275 -0.053 -0.154 1.00 87.50 103 THR A C 1
ATOM 821 O O . THR A 1 103 ? -10.064 0.543 0.578 1.00 87.50 103 THR A O 1
ATOM 824 N N . TYR A 1 104 ? -8.891 -1.309 0.116 1.00 86.38 104 TYR A N 1
ATOM 825 C CA . TYR A 1 104 ? -9.307 -2.008 1.340 1.00 86.38 104 TYR A CA 1
ATOM 826 C C . TYR A 1 104 ? -8.758 -1.359 2.623 1.00 86.38 104 TYR A C 1
ATOM 828 O O . TYR A 1 104 ? -9.254 -1.655 3.713 1.00 86.38 104 TYR A O 1
ATOM 836 N N . GLU A 1 105 ? -7.813 -0.419 2.515 1.00 83.94 105 GLU A N 1
ATOM 837 C CA . GLU A 1 105 ? -7.366 0.442 3.616 1.00 83.94 105 GLU A CA 1
ATOM 838 C C . GLU A 1 105 ? -8.526 1.147 4.315 1.00 83.94 105 GLU A C 1
ATOM 840 O O . GLU A 1 105 ? -8.522 1.265 5.538 1.00 83.94 105 GLU A O 1
ATOM 845 N N . MET A 1 106 ? -9.565 1.529 3.565 1.00 84.12 106 MET A N 1
ATOM 846 C CA . MET A 1 106 ? -10.763 2.175 4.106 1.00 84.12 106 MET A CA 1
ATOM 847 C C . MET A 1 106 ? -11.498 1.307 5.137 1.00 84.12 106 MET A C 1
ATOM 849 O O . MET A 1 106 ? -12.256 1.834 5.943 1.00 84.12 106 MET A O 1
ATOM 853 N N . PHE A 1 107 ? -11.273 -0.009 5.148 1.00 85.25 107 PHE A N 1
ATOM 854 C CA . PHE A 1 107 ? -11.806 -0.912 6.171 1.00 85.25 107 PHE A CA 1
ATOM 855 C C . PHE A 1 107 ? -10.761 -1.253 7.236 1.00 85.25 107 PHE A C 1
ATOM 857 O O . PHE A 1 107 ? -11.085 -1.336 8.421 1.00 85.25 107 PHE A O 1
ATOM 864 N N . VAL A 1 108 ? -9.505 -1.439 6.828 1.00 85.19 108 VAL A N 1
ATOM 865 C CA . VAL A 1 108 ? -8.411 -1.870 7.709 1.00 85.19 108 VAL A CA 1
ATOM 866 C C . VAL A 1 108 ? -7.966 -0.748 8.654 1.00 85.19 108 VAL A C 1
ATOM 868 O O . VAL A 1 108 ? -7.846 -0.975 9.859 1.00 85.19 108 VAL A O 1
ATOM 871 N N . ALA A 1 109 ? -7.778 0.474 8.151 1.00 84.38 109 ALA A N 1
ATOM 872 C CA . ALA A 1 109 ? -7.288 1.600 8.944 1.00 84.38 109 ALA A CA 1
ATOM 873 C C . ALA A 1 109 ? -8.310 2.108 9.983 1.00 84.38 109 ALA A C 1
ATOM 875 O O . ALA A 1 109 ? -7.929 2.288 11.141 1.00 84.38 109 ALA A O 1
ATOM 876 N N . PRO A 1 110 ? -9.615 2.268 9.683 1.00 83.12 110 PRO A N 1
ATOM 877 C CA . PRO A 1 110 ? -10.574 2.650 10.720 1.00 83.12 110 PRO A CA 1
ATOM 878 C C . PRO A 1 110 ? -10.745 1.567 11.782 1.00 83.12 110 PRO A C 1
ATOM 880 O O . PRO A 1 110 ? -10.812 1.877 12.968 1.00 83.12 110 PRO A O 1
ATOM 883 N N . TYR A 1 111 ? -10.753 0.289 11.392 1.00 82.56 111 TYR A N 1
ATOM 884 C CA . TYR A 1 111 ? -10.845 -0.809 12.354 1.00 82.56 111 TYR A CA 1
ATOM 885 C C . TYR A 1 111 ? -9.630 -0.861 13.287 1.00 82.56 111 TYR A C 1
ATOM 887 O O . TYR A 1 111 ? -9.788 -1.129 14.480 1.00 82.56 111 TYR A O 1
ATOM 895 N N . PHE A 1 112 ? -8.432 -0.573 12.768 1.00 83.00 112 PHE A N 1
ATOM 896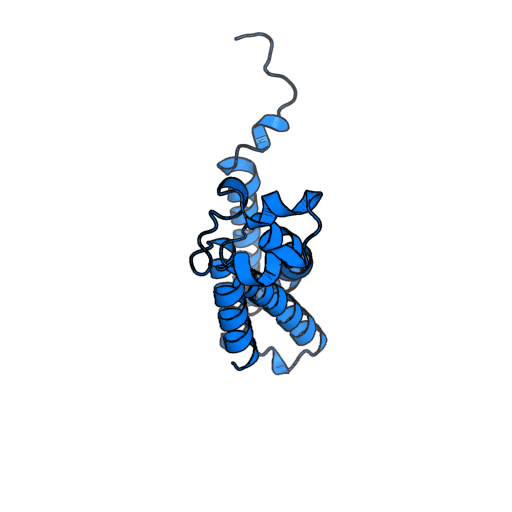 C CA . PHE A 1 112 ? -7.223 -0.396 13.571 1.00 83.00 112 PHE A CA 1
ATOM 897 C C . PHE A 1 112 ? -7.419 0.670 14.648 1.00 83.00 112 PHE A C 1
ATOM 899 O O . PHE A 1 112 ? -7.270 0.392 15.837 1.00 83.00 112 PHE A O 1
ATOM 906 N N . ILE A 1 113 ? -7.797 1.880 14.229 1.00 84.00 113 ILE A N 1
ATOM 907 C CA . ILE A 1 113 ? -7.916 3.047 15.106 1.00 84.00 113 ILE A CA 1
ATOM 908 C C . ILE A 1 113 ? -9.022 2.824 16.143 1.00 84.00 113 ILE A C 1
ATOM 910 O O . ILE A 1 113 ? -8.832 3.083 17.331 1.00 84.00 113 ILE A O 1
ATOM 914 N N . LEU A 1 114 ? -10.159 2.266 15.719 1.00 83.88 114 LEU A N 1
ATOM 915 C CA . LEU A 1 114 ? -11.309 1.988 16.581 1.00 83.88 114 LEU A CA 1
ATOM 916 C C . LEU A 1 114 ? -11.035 0.934 17.659 1.00 83.88 114 LEU A C 1
ATOM 918 O O . LEU A 1 114 ? -11.740 0.912 18.669 1.00 83.88 114 LEU A O 1
ATOM 922 N N . ASN A 1 115 ? -10.015 0.097 17.476 1.00 81.00 115 ASN A N 1
ATOM 923 C CA . ASN A 1 115 ? -9.615 -0.944 18.422 1.00 81.00 115 ASN A CA 1
ATOM 924 C C . ASN A 1 115 ? -8.235 -0.695 19.050 1.00 81.00 115 ASN A C 1
ATOM 926 O O . ASN A 1 115 ? -7.713 -1.579 19.727 1.00 81.00 115 ASN A O 1
ATOM 930 N N . PHE A 1 116 ? -7.649 0.491 18.854 1.00 77.88 116 PHE A N 1
ATOM 931 C CA . PHE A 1 116 ? -6.301 0.798 19.330 1.00 77.88 116 PHE A CA 1
ATOM 932 C C . PHE A 1 116 ? -6.216 0.852 20.863 1.00 77.88 116 PHE A C 1
ATOM 934 O O . PHE A 1 116 ? -5.271 0.336 21.458 1.00 77.88 116 PHE A O 1
ATOM 941 N N . THR A 1 117 ? -7.225 1.428 21.527 1.00 79.88 117 THR A N 1
ATOM 942 C CA . THR A 1 117 ? -7.323 1.447 22.997 1.00 79.88 117 THR A CA 1
ATOM 943 C C . THR A 1 117 ? -8.588 0.752 23.507 1.00 79.88 117 THR A C 1
ATOM 945 O O . THR A 1 117 ? -9.522 0.487 22.753 1.00 79.88 117 THR A O 1
ATOM 948 N N . LYS A 1 118 ? -8.667 0.479 24.818 1.00 79.19 118 LYS A N 1
ATOM 949 C CA . LYS A 1 118 ? -9.893 -0.056 25.448 1.00 79.19 118 LYS A CA 1
ATOM 950 C C . LYS A 1 118 ? -11.027 0.978 25.530 1.00 79.19 118 LYS A C 1
ATOM 952 O O . LYS A 1 118 ? -12.178 0.597 25.734 1.00 79.19 118 LYS A O 1
ATOM 957 N N . ASN A 1 119 ? -10.719 2.273 25.412 1.00 86.56 119 ASN A N 1
ATOM 958 C CA . ASN A 1 119 ? -11.694 3.347 25.572 1.00 86.56 119 ASN A CA 1
ATOM 959 C C . ASN A 1 119 ? -12.293 3.748 24.216 1.00 86.56 119 ASN A C 1
ATOM 961 O O . ASN A 1 119 ? -11.632 4.362 23.378 1.00 86.56 119 ASN A O 1
ATOM 965 N N . LYS A 1 120 ? -13.582 3.447 24.028 1.00 83.81 120 LYS A N 1
ATOM 966 C CA . LYS A 1 120 ? -14.303 3.707 22.774 1.00 83.81 120 LYS A CA 1
ATOM 967 C C . LYS A 1 120 ? -14.379 5.193 22.409 1.00 83.81 120 LYS A C 1
ATOM 969 O O . LYS A 1 120 ? -14.296 5.516 21.230 1.00 83.81 120 LYS A O 1
ATOM 974 N N . MET A 1 121 ? -14.499 6.091 23.391 1.00 84.81 121 MET A N 1
ATOM 975 C CA . MET A 1 121 ? -14.584 7.537 23.129 1.00 84.81 121 MET A CA 1
ATOM 976 C C . MET A 1 121 ? -13.254 8.094 22.622 1.00 84.81 121 MET A C 1
ATOM 978 O O . MET A 1 121 ? -13.228 8.875 21.677 1.00 84.81 121 MET A O 1
ATOM 982 N N . VAL A 1 122 ? -12.143 7.637 23.202 1.00 85.81 122 VAL A N 1
ATOM 983 C CA . VAL A 1 122 ? -10.795 8.023 22.764 1.00 85.81 122 VAL A CA 1
ATOM 984 C C . VAL A 1 122 ? -10.531 7.531 21.341 1.00 85.81 122 VAL A C 1
ATOM 986 O O . VAL A 1 122 ? -10.063 8.295 20.502 1.00 85.81 122 VAL A O 1
ATOM 989 N N . ASN A 1 123 ? -10.906 6.288 21.032 1.00 85.69 123 ASN A N 1
ATOM 990 C CA . ASN A 1 123 ? -10.745 5.742 19.685 1.00 85.69 123 ASN A CA 1
ATOM 991 C C . ASN A 1 123 ? -11.609 6.471 18.642 1.00 85.69 123 ASN A C 1
ATOM 993 O O . ASN A 1 123 ? -11.167 6.667 17.512 1.00 85.69 123 ASN A O 1
ATOM 997 N N . LEU A 1 124 ? -12.819 6.904 19.015 1.00 86.75 124 LEU A N 1
ATOM 998 C CA . LEU A 1 124 ? -13.675 7.721 18.151 1.00 86.75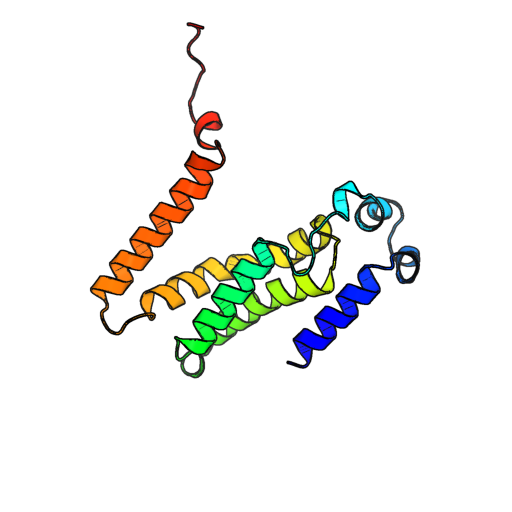 124 LEU A CA 1
ATOM 999 C C . LEU A 1 124 ? -13.019 9.074 17.841 1.00 86.75 124 LEU A C 1
ATOM 1001 O O . LEU A 1 124 ? -12.962 9.471 16.679 1.00 86.75 124 LEU A O 1
ATOM 1005 N N . ILE A 1 125 ? -12.481 9.751 18.862 1.00 88.88 125 ILE A N 1
ATOM 1006 C CA . ILE A 1 125 ? -11.758 11.020 18.698 1.00 88.88 125 ILE A CA 1
ATOM 1007 C C . ILE A 1 125 ? -10.539 10.823 17.793 1.00 88.88 125 ILE A C 1
ATOM 1009 O O . ILE A 1 125 ? -10.332 11.622 16.883 1.00 88.88 125 ILE A O 1
ATOM 1013 N N . PHE A 1 126 ? -9.773 9.742 17.972 1.00 87.25 126 PHE A N 1
ATOM 1014 C CA . PHE A 1 126 ? -8.653 9.426 17.083 1.00 87.25 126 PHE A CA 1
ATOM 1015 C C . PHE A 1 126 ? -9.099 9.168 15.643 1.00 87.25 126 PHE A C 1
ATOM 1017 O O . PHE A 1 126 ? -8.442 9.638 14.721 1.00 87.25 126 PHE A O 1
ATOM 1024 N N . CYS A 1 127 ? -10.216 8.471 15.429 1.00 86.50 127 CYS A N 1
ATOM 1025 C CA . CYS A 1 127 ? -10.735 8.204 14.087 1.00 86.50 127 CYS A CA 1
ATOM 1026 C C . CYS A 1 127 ? -11.189 9.491 13.383 1.00 86.50 127 CYS A C 1
ATOM 1028 O O . CYS A 1 127 ? -10.876 9.706 12.210 1.00 86.50 127 CYS A O 1
ATOM 1030 N N . LEU A 1 128 ? -11.888 10.374 14.100 1.00 88.38 128 LEU A N 1
ATOM 1031 C CA . LEU A 1 128 ? -12.286 11.686 13.586 1.00 88.38 128 LEU A CA 1
ATOM 1032 C C . LEU A 1 128 ? -11.060 12.555 13.297 1.00 88.38 128 LEU A C 1
ATOM 1034 O O . LEU A 1 128 ? -10.950 13.113 12.208 1.00 88.38 128 LEU A O 1
ATOM 1038 N N . GLY A 1 129 ? -10.107 12.608 14.230 1.00 89.06 129 GLY A N 1
ATOM 1039 C CA . GLY A 1 129 ? -8.852 13.337 14.063 1.00 89.06 129 GLY A CA 1
ATOM 1040 C C . GLY A 1 129 ? -8.055 12.846 12.855 1.00 89.06 129 GLY A C 1
ATOM 1041 O O . GLY A 1 129 ? -7.633 13.652 12.034 1.00 89.06 129 GLY A O 1
ATOM 1042 N N . PHE A 1 130 ? -7.923 11.531 12.688 1.00 86.69 130 PHE A N 1
ATOM 1043 C CA . PHE A 1 130 ? -7.277 10.918 11.526 1.00 86.69 130 PHE A CA 1
ATOM 1044 C C . PHE A 1 130 ? -7.953 11.320 10.209 1.00 86.69 130 PHE A C 1
ATOM 1046 O O . PHE A 1 130 ? -7.274 11.691 9.255 1.00 86.69 130 PHE A O 1
ATOM 1053 N N . THR A 1 131 ? -9.287 11.321 10.176 1.00 86.50 131 THR A N 1
ATOM 1054 C CA . THR A 1 131 ? -10.058 11.724 8.989 1.00 86.50 131 THR A CA 1
ATOM 1055 C C . THR A 1 131 ? -9.813 13.191 8.635 1.00 86.50 131 THR A C 1
ATOM 1057 O O . THR A 1 131 ? -9.573 13.514 7.473 1.00 86.50 131 THR A O 1
ATOM 1060 N N . VAL A 1 132 ? -9.810 14.080 9.635 1.00 89.12 132 VAL A N 1
ATOM 1061 C CA . VAL A 1 132 ? -9.500 15.506 9.443 1.00 89.12 132 VAL A CA 1
ATOM 1062 C C . VAL A 1 132 ? -8.068 15.688 8.942 1.00 89.12 132 VAL A C 1
ATOM 1064 O O . VAL A 1 132 ? -7.851 16.444 8.003 1.00 89.12 132 VAL A O 1
ATOM 1067 N N . VAL A 1 133 ? -7.093 14.973 9.509 1.00 87.81 133 VAL A N 1
ATOM 1068 C CA . VAL A 1 133 ? -5.689 15.048 9.073 1.00 87.81 133 VAL A CA 1
ATOM 1069 C C . VAL A 1 133 ? -5.539 14.617 7.616 1.00 87.81 133 VAL A C 1
ATOM 1071 O O . VAL A 1 133 ? -4.913 15.336 6.842 1.00 87.81 133 VAL A O 1
ATOM 1074 N N . ILE A 1 134 ? -6.145 13.495 7.215 1.00 85.31 134 ILE A N 1
ATOM 1075 C CA . ILE A 1 134 ? -6.125 13.054 5.814 1.00 85.31 134 ILE A CA 1
ATOM 1076 C C . ILE A 1 134 ? -6.776 14.097 4.906 1.00 85.31 134 ILE A C 1
ATOM 1078 O O . ILE A 1 134 ? -6.216 14.426 3.863 1.00 85.31 134 ILE A O 1
ATOM 1082 N N . PHE A 1 135 ? -7.918 14.656 5.305 1.00 85.56 135 PHE A N 1
ATOM 1083 C CA . PHE A 1 135 ? -8.573 15.709 4.537 1.00 85.56 135 PHE A CA 1
ATOM 1084 C C . PHE A 1 135 ? -7.673 16.939 4.365 1.00 85.56 135 PHE A C 1
ATOM 1086 O O . PHE A 1 135 ? -7.540 17.440 3.255 1.00 85.56 135 PHE A O 1
ATOM 1093 N N . LEU A 1 136 ? -7.008 17.402 5.425 1.00 86.44 136 LEU A N 1
ATOM 1094 C CA . LEU A 1 136 ? -6.081 18.535 5.349 1.00 86.44 136 LEU A CA 1
ATOM 1095 C C . LEU A 1 136 ? -4.884 18.232 4.436 1.00 86.44 136 LEU A C 1
ATOM 1097 O O . LEU A 1 136 ? -4.492 19.085 3.641 1.00 86.44 136 LEU A O 1
ATOM 1101 N N . LEU A 1 137 ? -4.324 17.022 4.523 1.00 82.62 137 LEU A N 1
ATOM 1102 C CA . LEU A 1 137 ? -3.204 16.589 3.685 1.00 82.62 137 LEU A CA 1
ATOM 1103 C C . LEU A 1 137 ? -3.584 16.560 2.201 1.00 82.62 137 LEU A C 1
ATOM 1105 O O . LEU A 1 137 ? -2.862 17.111 1.373 1.00 82.62 137 LEU A O 1
ATOM 1109 N N . ILE A 1 138 ? -4.719 15.942 1.872 1.00 81.38 138 ILE A N 1
ATOM 1110 C CA . ILE A 1 138 ? -5.165 15.780 0.486 1.00 81.38 138 ILE A CA 1
ATOM 1111 C C . ILE A 1 138 ? -5.713 17.097 -0.061 1.00 81.38 138 ILE A C 1
ATOM 1113 O O . ILE A 1 138 ? -5.290 17.547 -1.112 1.00 81.38 138 ILE A O 1
ATOM 1117 N N . PHE A 1 139 ? -6.651 17.738 0.631 1.00 80.56 139 PHE A N 1
ATOM 1118 C CA . PHE A 1 139 ? -7.398 18.853 0.056 1.00 80.56 139 PHE A CA 1
ATOM 1119 C C . PHE A 1 139 ? -6.653 20.188 0.156 1.00 80.56 139 PHE A C 1
ATOM 1121 O O . PHE A 1 139 ? -6.660 20.966 -0.796 1.00 80.56 139 PHE A O 1
ATOM 1128 N N . ILE A 1 140 ? -5.997 20.461 1.292 1.00 82.88 140 ILE A N 1
ATOM 1129 C CA . ILE A 1 140 ? -5.326 21.749 1.531 1.00 82.88 140 ILE A CA 1
ATOM 1130 C C . ILE A 1 140 ? -3.864 21.699 1.087 1.00 82.88 140 ILE A C 1
ATOM 1132 O O . ILE A 1 140 ? -3.445 22.517 0.272 1.00 82.88 140 ILE A O 1
ATOM 1136 N N . LEU A 1 141 ? -3.084 20.744 1.600 1.00 79.06 141 LEU A N 1
ATOM 1137 C CA . LEU A 1 141 ? -1.636 20.675 1.359 1.00 79.06 141 LEU A CA 1
ATOM 1138 C C . LEU A 1 141 ? -1.274 20.269 -0.074 1.00 79.06 141 LEU A C 1
ATOM 1140 O O . LEU A 1 141 ? -0.278 20.768 -0.592 1.00 79.06 141 LEU A O 1
ATOM 1144 N N . SER A 1 142 ? -2.086 19.439 -0.737 1.00 75.81 142 SER A N 1
ATOM 1145 C CA . SER A 1 142 ? -1.915 19.151 -2.173 1.00 75.81 142 SER A CA 1
ATOM 1146 C C . SER A 1 142 ? -2.262 20.350 -3.068 1.00 75.81 142 SER A C 1
ATOM 1148 O O . SER A 1 142 ? -1.942 20.346 -4.253 1.00 75.81 142 SER A O 1
ATOM 1150 N N . GLY A 1 143 ? -2.920 21.384 -2.528 1.00 74.88 143 GLY A N 1
ATOM 1151 C CA . GLY A 1 143 ? -3.388 22.535 -3.303 1.00 74.88 143 GLY A CA 1
ATOM 1152 C C . GLY A 1 143 ? -4.646 22.264 -4.135 1.00 74.88 143 GLY A C 1
ATOM 1153 O O . GLY A 1 143 ? -5.079 23.145 -4.874 1.00 74.88 143 GLY A O 1
ATOM 1154 N N . ASP A 1 144 ? -5.263 21.086 -3.992 1.00 74.94 144 ASP A N 1
ATOM 1155 C CA . ASP A 1 144 ? -6.431 20.677 -4.780 1.00 74.94 144 ASP A CA 1
ATOM 1156 C C . ASP A 1 144 ? -7.622 21.622 -4.594 1.00 74.94 144 ASP A C 1
ATOM 1158 O O . ASP A 1 144 ? -8.372 21.865 -5.539 1.00 74.94 144 ASP A O 1
ATOM 1162 N N . TYR A 1 145 ? -7.766 22.222 -3.407 1.00 77.56 145 TYR A N 1
ATOM 1163 C CA . TYR A 1 145 ? -8.811 23.208 -3.129 1.00 77.56 145 TYR A CA 1
ATOM 1164 C C . TYR A 1 145 ? -8.831 24.372 -4.135 1.00 77.56 145 TYR A C 1
ATOM 1166 O O . TYR A 1 145 ? -9.908 24.894 -4.416 1.00 77.56 145 TYR A O 1
ATOM 1174 N N . ALA A 1 146 ? -7.686 24.750 -4.720 1.00 75.81 146 ALA A N 1
ATOM 1175 C CA . ALA A 1 146 ? -7.591 25.842 -5.689 1.00 75.81 146 ALA A CA 1
ATOM 1176 C C . ALA A 1 146 ? -8.374 25.560 -6.982 1.00 75.81 146 ALA A C 1
ATOM 1178 O O . ALA A 1 146 ? -8.928 26.483 -7.572 1.00 75.81 146 ALA A O 1
ATOM 1179 N N . TYR A 1 147 ? -8.493 24.292 -7.390 1.00 72.81 147 TYR A N 1
ATOM 1180 C CA . TYR A 1 147 ? -9.298 23.894 -8.551 1.00 72.81 147 TYR A CA 1
ATOM 1181 C C . TYR A 1 147 ? -10.806 23.958 -8.287 1.00 72.81 147 TYR A C 1
ATOM 1183 O O . TYR A 1 147 ? -11.598 23.967 -9.228 1.00 72.81 147 TYR A O 1
ATOM 1191 N N . PHE A 1 148 ? -11.208 24.003 -7.015 1.00 71.50 148 PHE A N 1
ATOM 1192 C CA . PHE A 1 148 ? -12.603 24.086 -6.588 1.00 71.50 148 PHE A CA 1
ATOM 1193 C C . PHE A 1 148 ? -13.014 25.497 -6.156 1.00 71.50 148 PHE A C 1
ATOM 1195 O O . PHE A 1 148 ? -14.168 25.683 -5.773 1.00 71.50 148 PHE A O 1
ATOM 1202 N N . ILE A 1 149 ? -12.115 26.489 -6.230 1.00 71.44 149 ILE A N 1
ATOM 1203 C CA . ILE A 1 149 ? -12.475 27.904 -6.100 1.00 71.44 149 ILE A CA 1
ATOM 1204 C C . ILE A 1 149 ? -13.015 28.354 -7.463 1.00 71.44 149 ILE A C 1
ATOM 1206 O O . ILE A 1 149 ? -12.250 28.456 -8.426 1.00 71.44 149 ILE A O 1
ATOM 1210 N N . PRO A 1 150 ? -14.330 28.596 -7.591 1.00 64.38 150 PRO A N 1
ATOM 1211 C CA . PRO A 1 150 ? -14.899 29.019 -8.851 1.00 64.38 150 PRO A CA 1
ATOM 1212 C C . PRO A 1 150 ? -14.481 30.476 -9.075 1.00 64.38 150 PRO A C 1
ATOM 1214 O O . PRO A 1 150 ? -14.959 31.374 -8.386 1.00 64.38 150 PRO A O 1
ATOM 1217 N N . TYR A 1 151 ? -13.605 30.672 -10.061 1.00 61.50 151 TYR A N 1
ATOM 1218 C CA . TYR A 1 151 ? -13.114 31.947 -10.592 1.00 61.50 151 TYR A CA 1
ATOM 1219 C C . TYR A 1 151 ? -12.047 32.651 -9.734 1.00 61.50 151 TYR A C 1
ATOM 1221 O O . TYR A 1 151 ? -12.328 33.186 -8.663 1.00 61.50 151 TYR A O 1
ATOM 1229 N N . ASP A 1 152 ? -10.827 32.750 -10.285 1.00 61.50 152 ASP A N 1
ATOM 1230 C CA . ASP A 1 152 ? -9.979 33.921 -10.041 1.00 61.50 152 ASP A CA 1
ATOM 1231 C C . ASP A 1 152 ? -10.854 35.132 -10.402 1.00 61.50 152 ASP A C 1
ATOM 1233 O O . ASP A 1 152 ? -11.262 35.299 -11.557 1.00 61.50 152 ASP A O 1
ATOM 1237 N N . THR A 1 153 ? -11.249 35.927 -9.409 1.00 62.41 153 THR A N 1
ATOM 1238 C CA . THR A 1 153 ? -11.968 37.170 -9.675 1.00 62.41 153 THR A CA 1
ATOM 1239 C C . THR A 1 153 ? -11.105 38.015 -10.613 1.00 62.41 153 THR A C 1
ATOM 1241 O O . THR A 1 153 ? -9.888 38.070 -10.459 1.00 62.41 153 THR A O 1
ATOM 1244 N N . LEU A 1 154 ? -11.733 38.668 -11.598 1.00 60.78 154 LEU A N 1
ATOM 1245 C CA . LEU A 1 154 ? -11.118 39.517 -12.642 1.00 60.78 154 LEU A CA 1
ATOM 1246 C C . LEU A 1 154 ? -10.295 40.722 -12.111 1.00 60.78 154 LEU A C 1
ATOM 1248 O O . LEU A 1 154 ? -10.004 41.650 -12.857 1.00 60.78 154 LEU A O 1
ATOM 1252 N N . LEU A 1 155 ? -9.954 40.739 -10.824 1.00 59.22 155 LEU A N 1
ATOM 1253 C CA . LEU A 1 155 ? -9.258 41.792 -10.095 1.00 59.22 155 LEU A CA 1
ATOM 1254 C C . LEU A 1 155 ? -7.869 41.307 -9.636 1.00 59.22 155 LEU A C 1
ATOM 1256 O O . LEU A 1 155 ? -7.557 41.358 -8.446 1.00 59.22 155 LEU A O 1
ATOM 1260 N N . LYS A 1 156 ? -7.054 40.817 -10.574 1.00 53.00 156 LYS A N 1
ATOM 1261 C CA . LYS A 1 156 ? -5.591 40.755 -10.428 1.00 53.00 156 LYS A CA 1
ATOM 1262 C C . LYS A 1 156 ? -4.961 41.844 -11.281 1.00 53.00 156 LYS A C 1
ATOM 1264 O O . LYS A 1 156 ? -5.417 42.002 -12.435 1.00 53.00 156 LYS A O 1
#

pLDDT: mean 82.21, std 7.14, range [53.0, 90.44]

Foldseek 3Di:
DVLLVVLLVLQVVLLVCVVCVVVDPPVCSCLSPPCVQLQAPQCPHPLLVVLVCLLVLCVPQHPQVVDPVSVVLSVLSVVLSSLSNNNHSRCPVSVVVSVVSVVSCVVSVLVSLCRNDPDNVNSVVVSVVVVVVVCCVPCPVVVVVVVVPPDPPPPD

Sequence (156 aa):
MVLFGLAVAAGIVVQMPQLYLWVVPDRYAPYFTNPAYTGGQWLLNPVLLMQLLIFFGTLLFTNIRKDEKYRTYHNLYFLASLILIAFGNLATVGGRLSSPFATYEMFVAPYFILNFTKNKMVNLIFCLGFTVVIFLLIFILSGDYAYFIPYDTLLK

Secondary structure (DSSP, 8-state):
-HHHHHHHHHHHHHT-GGGTGGGS-GGGTHHHH-HHHH---GGG-HHHHHHHHHHHHHHHHS-GGG-HHHHHHHHHHHHHHHHHHHTTT-HHHHHHHHHHHHTTHHHHHHHHHHTSSS-HHHHHHHHHHHHHHHHIIIIIIT-GGGGGS----S--

Radius of gyration: 19.52 Å; chains: 1; bounding box: 31×59×54 Å

Organism: NCBI:txid1076179

InterPro domains:
  IPR049458 Transmembrane protein EpsG-like [PF14897] (6-152)